Protein AF-A0A1X7MW57-F1 (afdb_monomer_lite)

pLDDT: mean 80.35, std 8.87, range [48.88, 90.81]

Sequence (114 aa):
MRNDIATIILSIIILGKSIGIINILLGKYTSNFVSYFTVAPIDSYQLKDLSKEEQKKFNYLASLSSVIDIIISFVIIIFLSKVTIEVILFLSFLLYANSLFFSKYMSKVFKLIY

Structure (mmCIF, N/CA/C/O backbone):
data_AF-A0A1X7MW57-F1
#
_entry.id   AF-A0A1X7MW57-F1
#
loop_
_atom_site.group_PDB
_atom_site.id
_atom_site.type_symbol
_atom_site.label_atom_id
_atom_site.label_alt_id
_atom_site.label_comp_id
_atom_site.label_asym_id
_atom_site.label_entity_id
_atom_site.label_seq_id
_atom_site.pdbx_PDB_ins_code
_atom_site.Cartn_x
_atom_site.Cartn_y
_atom_site.Cartn_z
_atom_site.occupancy
_atom_site.B_iso_or_equiv
_atom_site.auth_seq_id
_atom_site.auth_comp_id
_atom_site.auth_asym_id
_atom_site.auth_atom_id
_atom_site.pdbx_PDB_model_num
ATOM 1 N N . MET A 1 1 ? 15.389 1.054 -25.525 1.00 51.25 1 MET A N 1
ATOM 2 C CA . MET A 1 1 ? 14.053 1.690 -25.531 1.00 51.25 1 MET A CA 1
ATOM 3 C C . MET A 1 1 ? 13.583 1.799 -24.099 1.00 51.25 1 MET A C 1
ATOM 5 O O . MET A 1 1 ? 13.666 0.816 -23.375 1.00 51.25 1 MET A O 1
ATOM 9 N N . ARG A 1 2 ? 13.168 2.991 -23.672 1.00 57.78 2 ARG A N 1
ATOM 10 C CA . ARG A 1 2 ? 12.550 3.185 -22.360 1.00 57.78 2 ARG A CA 1
ATOM 11 C C . ARG A 1 2 ? 11.230 2.407 -22.380 1.00 57.78 2 ARG A C 1
ATOM 13 O O . ARG A 1 2 ? 10.471 2.537 -23.334 1.00 57.78 2 ARG A O 1
ATOM 20 N N . ASN A 1 3 ? 11.003 1.517 -21.417 1.00 71.88 3 ASN A N 1
ATOM 21 C CA . ASN A 1 3 ? 9.757 0.754 -21.371 1.00 71.88 3 ASN A CA 1
ATOM 22 C C . ASN A 1 3 ? 8.674 1.657 -20.755 1.00 71.88 3 ASN A C 1
ATOM 24 O O . ASN A 1 3 ? 8.377 1.596 -19.559 1.00 71.88 3 ASN A O 1
ATOM 28 N N . ASP A 1 4 ? 8.174 2.589 -21.570 1.00 77.38 4 ASP A N 1
ATOM 29 C CA . ASP A 1 4 ? 7.268 3.658 -21.141 1.00 77.38 4 ASP A CA 1
ATOM 30 C C . ASP A 1 4 ? 5.961 3.086 -20.581 1.00 77.38 4 ASP A C 1
ATOM 32 O O . ASP A 1 4 ? 5.445 3.585 -19.585 1.00 77.38 4 ASP A O 1
ATOM 36 N N . ILE A 1 5 ? 5.493 1.960 -21.129 1.00 79.00 5 ILE A N 1
ATOM 37 C CA . ILE A 1 5 ? 4.322 1.227 -20.630 1.00 79.00 5 ILE A CA 1
ATOM 38 C C . ILE A 1 5 ? 4.551 0.750 -19.190 1.00 79.00 5 ILE A C 1
ATOM 40 O O . ILE A 1 5 ? 3.724 1.008 -18.317 1.00 79.00 5 ILE A O 1
ATOM 44 N N . ALA A 1 6 ? 5.692 0.110 -18.911 1.00 77.06 6 ALA A N 1
ATOM 45 C CA . ALA A 1 6 ? 6.028 -0.338 -17.557 1.00 77.06 6 ALA A CA 1
ATOM 46 C C . ALA A 1 6 ? 6.148 0.844 -16.584 1.00 77.06 6 ALA A C 1
ATOM 48 O O . ALA A 1 6 ? 5.690 0.773 -15.445 1.00 77.06 6 ALA A O 1
ATOM 49 N N . THR A 1 7 ? 6.708 1.958 -17.056 1.00 81.44 7 THR A N 1
ATOM 50 C CA . THR A 1 7 ? 6.841 3.187 -16.264 1.00 81.44 7 THR A CA 1
ATOM 51 C C . THR A 1 7 ? 5.470 3.772 -15.912 1.00 81.44 7 THR A C 1
ATOM 53 O O . THR A 1 7 ? 5.236 4.131 -14.757 1.00 81.44 7 THR A O 1
ATOM 56 N N . ILE A 1 8 ? 4.538 3.820 -16.871 1.00 84.88 8 ILE A N 1
ATOM 57 C CA . ILE A 1 8 ? 3.158 4.284 -16.658 1.00 84.88 8 ILE A CA 1
ATOM 58 C C . ILE A 1 8 ? 2.438 3.380 -15.652 1.00 84.88 8 ILE A C 1
ATOM 60 O O . ILE A 1 8 ? 1.849 3.883 -14.697 1.00 84.88 8 ILE A O 1
ATOM 64 N N . ILE A 1 9 ? 2.532 2.057 -15.816 1.00 83.19 9 ILE A N 1
ATOM 65 C CA . ILE A 1 9 ? 1.906 1.087 -14.907 1.00 83.19 9 ILE A CA 1
ATOM 66 C C . ILE A 1 9 ? 2.423 1.274 -13.475 1.00 83.19 9 ILE A C 1
ATOM 68 O O . ILE A 1 9 ? 1.625 1.408 -12.548 1.00 83.19 9 ILE A O 1
ATOM 72 N N . LEU A 1 10 ? 3.742 1.349 -13.280 1.00 84.25 10 LEU A N 1
ATOM 73 C CA . LEU A 1 10 ? 4.332 1.554 -11.953 1.00 84.25 10 LEU A CA 1
ATOM 74 C C . LEU A 1 10 ? 3.935 2.905 -11.350 1.00 84.25 10 LEU A C 1
ATOM 76 O O . LEU A 1 10 ? 3.674 2.989 -10.153 1.00 84.25 10 LEU A O 1
ATOM 80 N N . SER A 1 11 ? 3.813 3.945 -12.175 1.00 86.94 11 SER A N 1
ATOM 81 C CA . SER A 1 11 ? 3.350 5.264 -11.730 1.00 86.94 11 SER A CA 1
ATOM 82 C C . SER A 1 11 ? 1.901 5.216 -11.233 1.00 86.94 11 SER A C 1
ATOM 84 O O . SER A 1 11 ? 1.592 5.780 -10.184 1.00 86.94 11 SER A O 1
ATOM 86 N N . ILE A 1 12 ? 1.020 4.486 -11.929 1.00 88.06 12 ILE A N 1
ATOM 87 C CA . ILE A 1 12 ? -0.365 4.250 -11.492 1.00 88.06 12 ILE A CA 1
ATOM 88 C C . ILE A 1 12 ? -0.391 3.467 -10.174 1.00 88.06 12 ILE A C 1
ATOM 90 O O . ILE A 1 12 ? -1.152 3.824 -9.277 1.00 88.06 12 ILE A O 1
ATOM 94 N N . ILE A 1 13 ? 0.456 2.443 -10.021 1.00 84.75 13 ILE A N 1
ATOM 95 C CA . ILE A 1 13 ? 0.555 1.666 -8.775 1.00 84.75 13 ILE A CA 1
ATOM 96 C C . ILE A 1 13 ? 0.993 2.562 -7.610 1.00 84.75 13 ILE A C 1
ATOM 98 O O . ILE A 1 13 ? 0.367 2.525 -6.550 1.00 84.75 13 ILE A O 1
ATOM 102 N N . ILE A 1 14 ? 2.022 3.395 -7.802 1.00 88.31 14 ILE A N 1
ATOM 103 C CA . ILE A 1 14 ? 2.506 4.341 -6.784 1.00 88.31 14 ILE A CA 1
ATOM 104 C C . ILE A 1 14 ? 1.392 5.310 -6.378 1.00 88.31 14 ILE A C 1
ATOM 106 O O . ILE A 1 14 ? 1.153 5.504 -5.183 1.00 88.31 14 ILE A O 1
ATOM 110 N N . LEU A 1 15 ? 0.685 5.895 -7.350 1.00 90.81 15 LEU A N 1
ATOM 111 C CA . LEU A 1 15 ? -0.424 6.813 -7.087 1.00 90.81 15 LEU A CA 1
ATOM 112 C C . LEU A 1 15 ? -1.565 6.116 -6.342 1.00 90.81 15 LEU A C 1
ATOM 114 O O . LEU A 1 15 ? -2.021 6.615 -5.313 1.00 90.81 15 LEU A O 1
ATOM 118 N N . GLY A 1 16 ? -1.991 4.946 -6.817 1.00 88.62 16 GLY A N 1
ATOM 119 C CA . GLY A 1 16 ? -3.066 4.172 -6.204 1.00 88.62 16 GLY A CA 1
ATOM 120 C C . GLY A 1 16 ? -2.744 3.782 -4.762 1.00 88.62 16 GLY A C 1
ATOM 121 O O . GLY A 1 16 ? -3.567 4.001 -3.872 1.00 88.62 16 GLY A O 1
ATOM 122 N N . LYS A 1 17 ? -1.518 3.304 -4.503 1.00 87.94 17 LYS A N 1
ATOM 123 C CA . LYS A 1 17 ? -1.027 3.007 -3.147 1.00 87.94 17 LYS A CA 1
ATOM 124 C C . LYS A 1 17 ? -0.983 4.249 -2.271 1.00 87.94 17 LYS A C 1
ATOM 126 O O . LYS A 1 17 ? -1.462 4.201 -1.144 1.00 87.94 17 LYS A O 1
ATOM 131 N N . SER A 1 18 ? -0.486 5.370 -2.789 1.00 89.19 18 SER A N 1
ATOM 132 C CA . SER A 1 18 ? -0.425 6.631 -2.040 1.00 89.19 18 SER A CA 1
ATOM 133 C C . SER A 1 18 ? -1.819 7.105 -1.613 1.00 89.19 18 SER A C 1
ATOM 135 O O . SER A 1 18 ? -2.037 7.415 -0.443 1.00 89.19 18 SER A O 1
ATOM 137 N N . ILE A 1 19 ? -2.794 7.084 -2.530 1.00 90.31 19 ILE A N 1
ATOM 138 C CA . ILE A 1 19 ? -4.193 7.429 -2.229 1.00 90.31 19 ILE A CA 1
ATOM 139 C C . ILE A 1 19 ? -4.805 6.419 -1.245 1.00 90.31 19 ILE A C 1
ATOM 141 O O . ILE A 1 19 ? -5.548 6.805 -0.341 1.00 90.31 19 ILE A O 1
ATOM 145 N N . GLY A 1 20 ? -4.484 5.131 -1.392 1.00 87.50 20 GLY A N 1
ATOM 146 C CA . GLY A 1 20 ? -4.887 4.071 -0.468 1.00 87.50 20 GLY A CA 1
ATOM 147 C C . GLY A 1 20 ? -4.409 4.334 0.962 1.00 87.50 20 GLY A C 1
ATOM 148 O O . GLY A 1 20 ? -5.229 4.352 1.878 1.00 87.50 20 GLY A O 1
ATOM 149 N N . ILE A 1 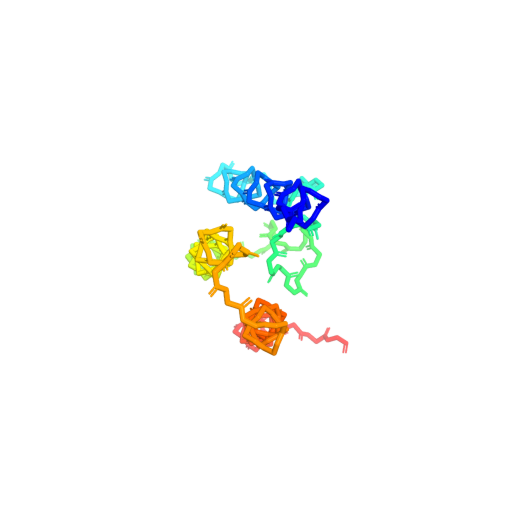21 ? -3.118 4.629 1.150 1.00 88.88 21 ILE A N 1
ATOM 150 C CA . ILE A 1 21 ? -2.537 4.980 2.458 1.00 88.88 21 ILE A CA 1
ATOM 151 C C . ILE A 1 21 ? -3.238 6.205 3.046 1.00 88.88 21 ILE A C 1
ATOM 153 O O . ILE A 1 21 ? -3.656 6.170 4.199 1.00 88.88 21 ILE A O 1
ATOM 157 N N . ILE A 1 22 ? -3.406 7.278 2.264 1.00 89.88 22 ILE A N 1
ATOM 158 C CA . ILE A 1 22 ? -4.083 8.494 2.737 1.00 89.88 22 ILE A CA 1
ATOM 159 C C . ILE A 1 22 ? -5.500 8.160 3.216 1.00 89.88 22 ILE A C 1
ATOM 161 O O . ILE A 1 22 ? -5.906 8.595 4.290 1.00 89.88 22 ILE A O 1
ATOM 165 N N . ASN A 1 23 ? -6.244 7.340 2.470 1.00 89.31 23 ASN A N 1
ATOM 166 C CA . ASN A 1 23 ? -7.582 6.919 2.878 1.00 89.31 23 ASN A CA 1
ATOM 167 C C . ASN A 1 23 ? -7.572 6.086 4.169 1.00 89.31 23 ASN A C 1
ATOM 169 O O . ASN A 1 23 ? -8.425 6.317 5.021 1.00 89.31 23 ASN A O 1
ATOM 173 N N . ILE A 1 24 ? -6.604 5.184 4.354 1.00 87.06 24 ILE A N 1
ATOM 174 C CA . ILE A 1 24 ? -6.419 4.435 5.609 1.00 87.06 24 ILE A CA 1
ATOM 175 C C . ILE A 1 24 ? -6.145 5.390 6.779 1.00 87.06 24 ILE A C 1
ATOM 177 O O . ILE A 1 24 ? -6.795 5.292 7.818 1.00 87.06 24 ILE A O 1
ATOM 181 N N . LEU A 1 25 ? -5.234 6.352 6.604 1.00 86.12 25 LEU A N 1
ATOM 182 C CA . LEU A 1 25 ? -4.894 7.340 7.635 1.00 86.12 25 LEU A CA 1
ATOM 183 C C . LEU A 1 25 ? -6.085 8.239 8.000 1.00 86.12 25 LEU A C 1
ATOM 185 O O . LEU A 1 25 ? -6.218 8.647 9.151 1.00 86.12 25 LEU A O 1
ATOM 189 N N . LEU A 1 26 ? -6.973 8.508 7.040 1.00 88.25 26 LEU A N 1
ATOM 190 C CA . LEU A 1 26 ? -8.222 9.245 7.244 1.00 88.25 26 LEU A CA 1
ATOM 191 C C . LEU A 1 26 ? -9.375 8.372 7.780 1.00 88.25 26 LEU A C 1
ATOM 193 O O . LEU A 1 26 ? -10.498 8.863 7.895 1.00 88.25 26 LEU A O 1
ATOM 197 N N . GLY A 1 27 ? -9.147 7.084 8.060 1.00 84.25 27 GLY A N 1
ATOM 198 C CA . GLY A 1 27 ? -10.184 6.147 8.513 1.00 84.25 27 GLY A CA 1
ATOM 199 C C . GLY A 1 27 ? -11.218 5.774 7.440 1.00 84.25 27 GLY A C 1
ATOM 200 O O . GLY A 1 27 ? -12.259 5.187 7.739 1.00 84.25 27 GLY A O 1
ATOM 201 N N . LYS A 1 28 ? -10.958 6.102 6.169 1.00 85.88 28 LYS A N 1
ATOM 202 C CA . LYS A 1 28 ? -11.812 5.796 5.011 1.00 85.88 28 LYS A CA 1
ATOM 203 C C . LYS A 1 28 ? -11.506 4.404 4.460 1.00 85.88 28 LYS A C 1
ATOM 205 O O . LYS A 1 28 ? -11.167 4.251 3.286 1.00 85.88 28 LYS A O 1
ATOM 210 N N . TYR A 1 29 ? -11.643 3.390 5.311 1.00 83.12 29 TYR A N 1
ATOM 211 C CA . TYR A 1 29 ? -11.276 2.017 4.970 1.00 83.12 29 TYR A CA 1
ATOM 212 C C . TYR A 1 29 ? -12.047 1.492 3.755 1.00 83.12 29 TYR A C 1
ATOM 214 O O . TYR A 1 29 ? -11.429 0.932 2.865 1.00 83.12 29 TYR A O 1
ATOM 222 N N . THR A 1 30 ? -13.347 1.782 3.6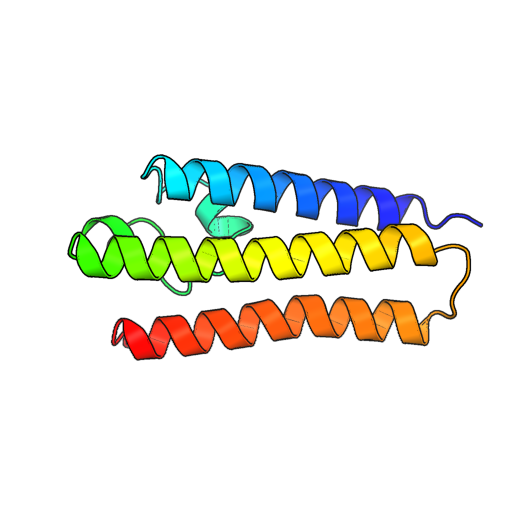29 1.00 83.00 30 THR A N 1
ATOM 223 C CA . THR A 1 30 ? -14.241 1.312 2.542 1.00 83.00 30 THR A CA 1
ATOM 224 C C . THR A 1 30 ? -13.988 1.933 1.162 1.00 83.00 30 THR A C 1
ATOM 226 O O . THR A 1 30 ? -14.780 1.746 0.245 1.00 83.00 30 THR A O 1
ATOM 229 N N . SER A 1 31 ? -12.934 2.731 0.996 1.00 83.31 31 SER A N 1
ATOM 230 C CA . SER A 1 31 ? -12.599 3.336 -0.294 1.00 83.31 31 SER A CA 1
ATOM 231 C C . SER A 1 31 ? -12.142 2.273 -1.301 1.00 83.31 31 SER A C 1
ATOM 233 O O . SER A 1 31 ? -11.398 1.350 -0.956 1.00 83.31 31 SER A O 1
ATOM 235 N N . ASN A 1 32 ? -12.505 2.446 -2.576 1.00 82.31 32 ASN A N 1
ATOM 236 C CA . ASN A 1 32 ? -12.022 1.587 -3.665 1.00 82.31 32 ASN A CA 1
ATOM 237 C C . ASN A 1 32 ? -10.487 1.537 -3.699 1.00 82.31 32 ASN A C 1
ATOM 239 O O . ASN A 1 32 ? -9.907 0.479 -3.913 1.00 82.31 32 ASN A O 1
ATOM 243 N N . PHE A 1 33 ? -9.812 2.653 -3.413 1.00 82.44 33 PHE A N 1
ATOM 244 C CA . PHE A 1 33 ? -8.348 2.689 -3.388 1.00 82.44 33 PHE A CA 1
ATOM 245 C C . PHE A 1 33 ? -7.745 1.810 -2.293 1.00 82.44 33 PHE A C 1
ATOM 247 O O . PHE A 1 33 ? -6.704 1.200 -2.505 1.00 82.44 33 PHE A O 1
ATOM 254 N N . VAL A 1 34 ? -8.401 1.718 -1.136 1.00 81.06 34 VAL A N 1
ATOM 255 C CA . VAL A 1 34 ? -7.960 0.819 -0.065 1.00 81.06 34 VAL A CA 1
ATOM 256 C C . VAL A 1 34 ? -8.137 -0.624 -0.521 1.00 81.06 34 VAL A C 1
ATOM 258 O O . VAL A 1 34 ? -7.183 -1.394 -0.485 1.00 81.06 34 VAL A O 1
ATOM 261 N N . SER A 1 35 ? -9.311 -0.954 -1.056 1.00 78.94 35 SER A N 1
ATOM 262 C CA . SER A 1 35 ? -9.640 -2.320 -1.477 1.00 78.94 35 SER A CA 1
ATOM 263 C C . SER A 1 35 ? -8.746 -2.837 -2.615 1.00 78.94 35 SER A C 1
ATOM 265 O O . SER A 1 35 ? -8.375 -4.002 -2.611 1.00 78.94 35 SER A O 1
ATOM 267 N N . TYR A 1 36 ? -8.362 -1.980 -3.571 1.00 77.62 36 TYR A N 1
ATOM 268 C CA . TYR A 1 36 ? -7.581 -2.402 -4.743 1.00 77.62 36 TYR A CA 1
ATOM 269 C C . TYR A 1 36 ? -6.066 -2.216 -4.619 1.00 77.62 36 TYR A C 1
ATOM 271 O O . TYR A 1 36 ? -5.318 -2.943 -5.268 1.00 77.62 36 TYR A O 1
ATOM 279 N N . PHE A 1 37 ? -5.591 -1.234 -3.846 1.00 77.81 37 PHE A N 1
ATOM 280 C CA . PHE A 1 37 ? -4.165 -0.881 -3.839 1.00 77.81 37 PHE A CA 1
ATOM 281 C C . PHE A 1 37 ? -3.458 -1.161 -2.515 1.00 77.81 37 PHE A C 1
ATOM 283 O O . PHE A 1 37 ? -2.224 -1.118 -2.466 1.00 77.81 37 PHE A O 1
ATOM 290 N N . THR A 1 38 ? -4.192 -1.472 -1.447 1.00 77.31 38 THR A N 1
ATOM 291 C CA . THR A 1 38 ? -3.587 -1.777 -0.147 1.00 77.31 38 THR A CA 1
ATOM 292 C C . THR A 1 38 ? -3.647 -3.265 0.147 1.00 77.31 38 THR A C 1
ATOM 294 O O . THR A 1 38 ? -4.492 -3.991 -0.364 1.00 77.31 38 THR A O 1
ATOM 297 N N .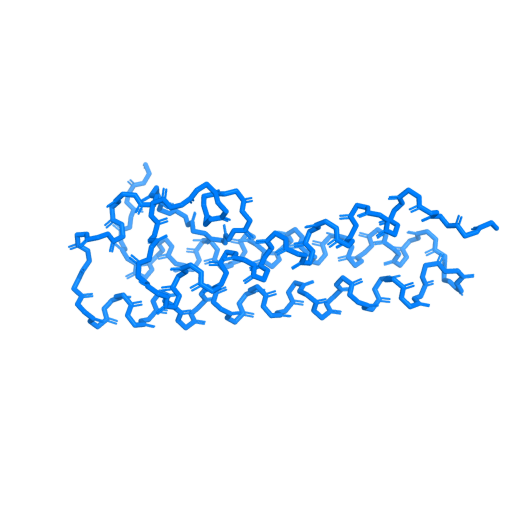 VAL A 1 39 ? -2.726 -3.721 0.988 1.00 70.94 39 VAL A N 1
ATOM 298 C CA . VAL A 1 39 ? -2.566 -5.133 1.352 1.00 70.94 39 VAL A CA 1
ATOM 299 C C . VAL A 1 39 ? -3.579 -5.535 2.428 1.00 70.94 39 VAL A C 1
ATOM 301 O O . VAL A 1 39 ? -3.248 -6.233 3.376 1.00 70.94 39 VAL A O 1
ATOM 304 N N . ALA A 1 40 ? -4.813 -5.043 2.346 1.00 64.00 40 ALA A N 1
ATOM 305 C CA . ALA A 1 40 ? -5.850 -5.399 3.299 1.00 64.00 40 ALA A CA 1
ATOM 306 C C . ALA A 1 40 ? -6.282 -6.853 3.026 1.00 64.00 40 ALA A C 1
ATOM 308 O O . ALA A 1 40 ? -6.908 -7.101 2.000 1.00 64.00 40 ALA A O 1
ATOM 309 N N . PRO A 1 41 ? -5.980 -7.832 3.907 1.00 54.66 41 PRO A N 1
ATOM 310 C CA . PRO A 1 41 ? -6.528 -9.186 3.766 1.00 54.66 41 PRO A CA 1
ATOM 311 C C . PRO A 1 41 ? -8.002 -9.249 4.186 1.00 54.66 41 PRO A C 1
ATOM 313 O O . PRO A 1 41 ? -8.595 -10.322 4.180 1.00 54.66 41 PRO A O 1
ATOM 316 N N . ILE A 1 42 ? -8.533 -8.117 4.640 1.00 61.47 42 ILE A N 1
ATOM 317 C CA . ILE A 1 42 ? -9.861 -7.915 5.182 1.00 61.47 42 ILE A CA 1
ATOM 318 C C . ILE A 1 42 ? -10.610 -7.111 4.146 1.00 61.47 42 ILE A C 1
ATOM 320 O O . ILE A 1 42 ? -10.092 -6.089 3.680 1.00 61.47 42 ILE A O 1
ATOM 324 N N . ASP A 1 43 ? -11.838 -7.511 3.849 1.00 66.56 43 ASP A N 1
ATOM 325 C CA . ASP A 1 43 ? -12.707 -6.595 3.151 1.00 66.56 43 ASP A CA 1
ATOM 326 C C . ASP A 1 43 ? -12.816 -5.297 3.946 1.00 66.56 43 ASP A C 1
ATOM 328 O O . ASP A 1 43 ? -13.029 -5.267 5.161 1.00 66.56 43 ASP A O 1
ATOM 332 N N . SER A 1 44 ? -12.677 -4.193 3.233 1.00 67.50 44 SER A N 1
ATOM 333 C CA . SER A 1 44 ? -12.551 -2.873 3.824 1.00 67.50 44 SER A CA 1
ATOM 334 C C . SER A 1 44 ? -13.692 -2.462 4.770 1.00 67.50 44 SER A C 1
ATOM 336 O O . SER A 1 44 ? -13.521 -1.542 5.575 1.00 67.50 44 SER A O 1
ATOM 338 N N . TYR A 1 45 ? -14.845 -3.134 4.697 1.00 66.44 45 TYR A N 1
ATOM 339 C CA . TYR A 1 45 ? -15.962 -2.952 5.618 1.00 66.44 45 TYR A CA 1
ATOM 340 C C . TYR A 1 45 ? -15.694 -3.526 7.019 1.00 66.44 45 TYR A C 1
ATOM 342 O O . TYR A 1 45 ? -16.027 -2.852 7.989 1.00 66.44 45 TYR A O 1
ATOM 350 N N . GLN A 1 46 ? -15.022 -4.676 7.153 1.00 71.88 46 GLN A N 1
ATOM 351 C CA . GLN A 1 46 ? -14.787 -5.312 8.464 1.00 71.88 46 GLN A CA 1
ATOM 352 C C . GLN A 1 46 ? -13.692 -4.586 9.268 1.00 71.88 46 GLN A C 1
ATOM 354 O O . GLN A 1 46 ? -13.612 -4.709 10.487 1.00 71.88 46 GLN A O 1
ATOM 359 N N . LEU A 1 47 ? -12.866 -3.758 8.612 1.00 76.81 47 LEU A N 1
ATOM 360 C CA . LEU A 1 47 ? -11.891 -2.885 9.284 1.00 76.81 47 LEU A CA 1
ATOM 361 C C . LEU A 1 47 ? -12.548 -1.858 10.216 1.00 76.81 47 LEU A C 1
ATOM 363 O O . LEU A 1 47 ? -11.909 -1.399 11.164 1.00 76.81 47 LEU A O 1
ATOM 367 N N . LYS A 1 48 ? -13.810 -1.486 9.958 1.00 74.88 48 LYS A N 1
ATOM 368 C CA . LYS A 1 48 ? -14.568 -0.580 10.834 1.00 74.88 48 LYS A CA 1
ATOM 369 C C . LYS A 1 48 ? -14.964 -1.236 12.155 1.00 74.88 48 LYS A C 1
ATOM 371 O O . LYS A 1 48 ? -15.121 -0.516 13.138 1.00 74.88 48 LYS A O 1
ATOM 376 N N . ASP A 1 49 ? -15.075 -2.561 12.171 1.00 82.00 49 ASP A N 1
ATOM 377 C CA . ASP A 1 49 ? -15.516 -3.334 13.334 1.00 82.00 49 ASP A CA 1
ATOM 378 C C . ASP A 1 49 ? -14.357 -3.660 14.294 1.00 82.00 49 ASP A C 1
ATOM 380 O O . ASP A 1 49 ? -14.580 -4.073 15.431 1.00 82.00 49 ASP A O 1
ATOM 384 N N . LEU A 1 50 ? -13.109 -3.428 13.866 1.00 81.81 50 LEU A N 1
ATOM 385 C CA . LEU A 1 50 ? -11.917 -3.576 14.701 1.00 81.81 50 LEU A CA 1
ATOM 386 C C . LEU A 1 50 ? -11.862 -2.521 15.813 1.00 81.81 50 LEU A C 1
ATOM 388 O O . LEU A 1 50 ? -12.240 -1.360 15.623 1.00 81.81 50 LEU A O 1
ATOM 392 N N . SER A 1 51 ? -11.277 -2.888 16.955 1.00 87.62 51 SER A N 1
ATOM 393 C CA . SER A 1 51 ? -10.989 -1.937 18.033 1.00 87.62 51 SER A CA 1
ATOM 394 C C . SER A 1 51 ? -10.004 -0.845 17.585 1.00 87.62 51 SER A C 1
ATOM 396 O O . SER A 1 51 ? -9.230 -1.007 16.640 1.00 87.62 51 SER A O 1
ATOM 398 N N . LYS A 1 52 ? -9.968 0.294 18.293 1.00 86.25 52 LYS A N 1
ATOM 399 C CA . LYS A 1 52 ? -9.049 1.402 17.954 1.00 86.25 52 LYS A CA 1
ATOM 400 C C . LYS A 1 52 ? -7.571 0.991 17.970 1.00 86.25 52 LYS A C 1
ATOM 402 O O . LYS A 1 52 ? -6.782 1.542 17.205 1.00 86.25 52 LYS A O 1
ATOM 407 N N . GLU A 1 53 ? -7.181 0.062 18.840 1.00 87.12 53 GLU A N 1
ATOM 408 C CA . GLU A 1 53 ? -5.804 -0.448 18.888 1.00 87.12 53 GLU A CA 1
ATOM 409 C C . GLU A 1 53 ? -5.486 -1.338 17.685 1.00 87.12 53 GLU A C 1
ATOM 411 O O . GLU A 1 53 ? -4.433 -1.193 17.061 1.00 87.12 53 GLU A O 1
ATOM 416 N N . GLU A 1 54 ? -6.424 -2.202 17.304 1.00 85.06 54 GLU A N 1
ATOM 417 C CA . GLU A 1 54 ? -6.313 -3.049 16.118 1.00 85.06 54 GLU A CA 1
ATOM 418 C C . GLU A 1 54 ? -6.264 -2.221 14.833 1.00 85.06 54 GLU A C 1
ATOM 420 O O . GLU A 1 54 ? -5.403 -2.465 13.988 1.00 85.06 54 GLU A O 1
ATOM 425 N N . GLN A 1 55 ? -7.090 -1.177 14.725 1.00 86.38 55 GLN A N 1
ATOM 426 C CA . GLN A 1 55 ? -7.040 -0.225 13.613 1.00 86.38 55 GLN A CA 1
ATOM 427 C C . GLN A 1 55 ? -5.689 0.495 13.538 1.00 86.38 55 GLN A C 1
ATOM 429 O O . GLN A 1 55 ? -5.111 0.604 12.461 1.00 86.38 55 GLN A O 1
ATOM 434 N N . LYS A 1 56 ? -5.120 0.940 14.669 1.00 88.00 56 LYS A N 1
ATOM 435 C CA . LYS A 1 56 ? -3.769 1.536 14.684 1.00 88.00 56 LYS A CA 1
ATOM 436 C C . LYS A 1 56 ? -2.715 0.558 14.164 1.00 88.00 56 LYS A C 1
ATOM 438 O O . LYS A 1 56 ? -1.858 0.945 13.368 1.00 88.00 56 LYS A O 1
ATOM 443 N N . LYS A 1 57 ? -2.786 -0.705 14.590 1.00 87.81 57 LYS A N 1
ATOM 444 C CA . LYS A 1 57 ? -1.868 -1.759 14.143 1.00 87.81 57 LYS A CA 1
ATOM 445 C C . LYS A 1 57 ? -2.037 -2.057 12.652 1.00 87.81 57 LYS A C 1
ATOM 447 O O . LYS A 1 57 ? -1.037 -2.190 11.949 1.00 87.81 57 LYS A O 1
ATOM 452 N N . PHE A 1 58 ? -3.276 -2.105 12.164 1.00 86.81 58 PHE A N 1
ATOM 453 C CA . PHE A 1 58 ? -3.582 -2.245 10.742 1.00 86.81 58 PHE A CA 1
ATOM 454 C C . PHE A 1 58 ? -2.998 -1.078 9.943 1.00 86.81 58 PHE A C 1
ATOM 456 O O . PHE A 1 58 ? -2.233 -1.309 9.011 1.00 86.81 58 PHE A O 1
ATOM 463 N N . ASN A 1 59 ? -3.275 0.163 10.353 1.00 88.00 59 ASN A N 1
ATOM 464 C CA . ASN A 1 59 ? -2.804 1.370 9.676 1.00 88.00 59 ASN A CA 1
ATOM 465 C C . ASN A 1 59 ? -1.282 1.388 9.562 1.00 88.00 59 ASN A C 1
ATOM 467 O O . ASN A 1 59 ? -0.749 1.693 8.495 1.00 88.00 59 ASN A O 1
ATOM 471 N N . TYR A 1 60 ? -0.584 1.017 10.637 1.00 88.38 60 TYR A N 1
ATOM 472 C CA . TYR A 1 60 ? 0.869 0.905 10.636 1.00 88.38 60 TYR A CA 1
ATOM 473 C C . TYR A 1 60 ? 1.364 -0.132 9.620 1.00 88.38 60 TYR A C 1
ATOM 475 O O . TYR A 1 60 ? 2.184 0.191 8.763 1.00 88.38 60 TYR A O 1
ATOM 483 N N . LEU A 1 61 ? 0.838 -1.359 9.670 1.00 87.50 61 LEU A N 1
ATOM 484 C CA . LEU A 1 61 ? 1.261 -2.443 8.780 1.00 87.50 61 LEU A CA 1
ATOM 485 C C . LEU A 1 61 ? 0.920 -2.155 7.309 1.00 87.50 61 LEU A C 1
ATOM 487 O O . LEU A 1 61 ? 1.743 -2.402 6.430 1.00 87.50 61 LEU A O 1
ATOM 491 N N . ALA A 1 62 ? -0.263 -1.599 7.040 1.00 85.94 62 ALA A N 1
ATOM 492 C CA . ALA A 1 62 ? -0.716 -1.263 5.694 1.00 85.94 62 ALA A CA 1
ATOM 493 C C . ALA A 1 62 ? 0.120 -0.130 5.091 1.00 85.94 62 ALA A C 1
ATOM 495 O O . ALA A 1 62 ? 0.509 -0.195 3.921 1.00 85.94 62 ALA A O 1
ATOM 496 N N . SER A 1 63 ? 0.442 0.881 5.904 1.00 87.12 63 SER A N 1
ATOM 497 C CA . SER A 1 63 ? 1.314 1.983 5.495 1.00 87.12 63 SER A CA 1
ATOM 498 C C . SER A 1 63 ? 2.732 1.486 5.237 1.00 87.12 63 SER A C 1
ATOM 500 O O . SER A 1 63 ? 3.296 1.796 4.193 1.00 87.12 63 SER A O 1
ATOM 502 N N . LEU A 1 64 ? 3.289 0.664 6.132 1.00 89.00 64 LEU A N 1
ATOM 503 C CA . LEU A 1 64 ? 4.636 0.110 5.984 1.00 89.00 64 LEU A CA 1
ATOM 504 C C . LEU A 1 64 ? 4.769 -0.727 4.708 1.00 89.00 64 LEU A C 1
ATOM 506 O O . LEU A 1 64 ? 5.687 -0.506 3.922 1.00 89.00 64 LEU A O 1
ATOM 510 N N . SER A 1 65 ? 3.827 -1.643 4.474 1.00 88.69 65 SER A N 1
ATOM 511 C CA . SER A 1 65 ? 3.803 -2.466 3.264 1.00 88.69 65 SER A CA 1
ATOM 512 C C . SER A 1 65 ? 3.735 -1.610 1.999 1.00 88.69 65 SER A C 1
ATOM 514 O O . SER A 1 65 ? 4.528 -1.798 1.077 1.00 88.69 65 SER A O 1
ATOM 516 N N . SER A 1 66 ? 2.848 -0.613 1.987 1.00 87.19 66 SER A N 1
ATOM 517 C CA . SER A 1 66 ? 2.665 0.257 0.826 1.00 87.19 66 SER A CA 1
ATOM 518 C C . SER A 1 66 ? 3.880 1.156 0.572 1.00 87.19 66 SER A C 1
ATOM 520 O O . SER A 1 66 ? 4.220 1.400 -0.582 1.00 87.19 66 SER A O 1
ATOM 522 N N . VAL A 1 67 ? 4.571 1.615 1.621 1.00 89.12 67 VAL A N 1
ATOM 523 C CA . VAL A 1 67 ? 5.836 2.360 1.498 1.00 89.12 67 VAL A CA 1
ATOM 524 C C . VAL A 1 67 ? 6.932 1.480 0.897 1.00 89.12 67 VAL A C 1
ATOM 526 O O . VAL A 1 67 ? 7.629 1.934 -0.008 1.00 89.12 67 VAL A O 1
ATOM 529 N N . ILE A 1 68 ? 7.059 0.224 1.338 1.00 89.56 68 ILE A N 1
ATOM 530 C CA . ILE A 1 68 ? 8.004 -0.739 0.748 1.00 89.56 68 ILE A CA 1
ATOM 531 C C . ILE A 1 68 ? 7.712 -0.914 -0.747 1.00 89.56 68 ILE A C 1
ATOM 533 O O . ILE A 1 68 ? 8.624 -0.797 -1.564 1.00 89.56 68 ILE A O 1
ATOM 537 N N . ASP A 1 69 ? 6.445 -1.108 -1.122 1.00 87.31 69 ASP A N 1
ATOM 538 C CA . ASP A 1 69 ? 6.058 -1.257 -2.528 1.00 87.31 69 ASP A CA 1
ATOM 539 C C . ASP A 1 69 ? 6.363 -0.006 -3.360 1.00 87.31 69 ASP A C 1
ATOM 541 O O . ASP A 1 69 ? 6.823 -0.106 -4.499 1.00 87.31 69 ASP A O 1
ATOM 545 N N . ILE A 1 70 ? 6.130 1.186 -2.806 1.00 88.12 70 ILE A N 1
ATOM 546 C CA . ILE A 1 70 ? 6.459 2.451 -3.471 1.00 88.12 70 ILE A CA 1
ATOM 547 C C . ILE A 1 70 ? 7.973 2.553 -3.694 1.00 88.12 70 ILE A C 1
ATOM 549 O O . ILE A 1 70 ? 8.398 2.878 -4.802 1.00 88.12 70 ILE A O 1
ATOM 553 N N . ILE A 1 71 ? 8.789 2.227 -2.687 1.00 88.94 71 ILE A N 1
ATOM 554 C CA . ILE A 1 71 ? 10.255 2.239 -2.801 1.00 88.94 71 ILE A CA 1
ATOM 555 C C . ILE A 1 71 ? 10.717 1.256 -3.879 1.00 88.94 71 ILE A C 1
ATOM 557 O O . ILE A 1 71 ? 11.484 1.644 -4.759 1.00 88.94 71 ILE A O 1
ATOM 561 N N . ILE A 1 72 ? 10.224 0.013 -3.863 1.00 87.00 72 ILE A N 1
ATOM 562 C CA . ILE A 1 72 ? 10.577 -0.984 -4.883 1.00 87.00 72 ILE A CA 1
ATOM 563 C C . ILE A 1 72 ? 10.155 -0.491 -6.272 1.00 87.00 72 ILE A C 1
ATOM 565 O O . ILE A 1 72 ? 10.940 -0.570 -7.213 1.00 87.00 72 ILE A O 1
ATOM 569 N N . SER A 1 73 ? 8.960 0.088 -6.406 1.00 85.69 73 SER A N 1
ATOM 570 C CA . SER A 1 73 ? 8.470 0.632 -7.680 1.00 85.69 73 SER A CA 1
ATOM 571 C C . SER A 1 73 ? 9.353 1.771 -8.201 1.00 85.69 73 SER A C 1
ATOM 573 O O . SER A 1 73 ? 9.679 1.793 -9.387 1.00 85.69 73 SER A O 1
ATOM 575 N N . PHE A 1 74 ? 9.806 2.681 -7.332 1.00 85.81 74 PHE A N 1
ATOM 576 C CA . PHE A 1 74 ? 10.761 3.731 -7.703 1.00 85.81 74 PHE A CA 1
ATOM 577 C C . PHE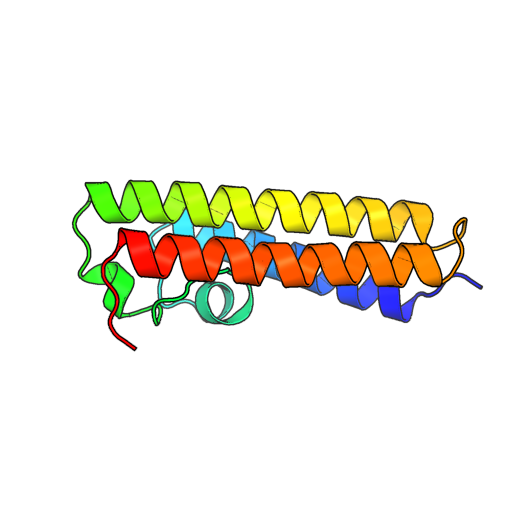 A 1 74 ? 12.112 3.163 -8.134 1.00 85.81 74 PHE A C 1
ATOM 579 O O . PHE A 1 74 ? 12.663 3.612 -9.139 1.00 85.81 74 PHE A O 1
ATOM 586 N N . VAL A 1 75 ? 12.626 2.158 -7.419 1.00 84.38 75 VAL A N 1
ATOM 587 C CA . VAL A 1 75 ? 13.845 1.441 -7.813 1.00 84.38 75 VAL A CA 1
ATOM 588 C C . VAL A 1 75 ? 13.655 0.861 -9.218 1.00 84.38 75 VAL A C 1
ATOM 590 O O . VAL A 1 75 ? 14.451 1.158 -10.105 1.00 84.38 75 VAL A O 1
ATOM 593 N N . ILE A 1 76 ? 12.558 0.146 -9.485 1.00 82.62 76 ILE A N 1
ATOM 594 C CA . ILE A 1 76 ? 12.280 -0.401 -10.822 1.00 82.62 76 ILE A CA 1
ATOM 595 C C . ILE A 1 76 ? 12.258 0.710 -11.882 1.00 82.62 76 ILE A C 1
ATOM 597 O O . ILE A 1 76 ? 12.902 0.559 -12.915 1.00 82.62 76 ILE A O 1
ATOM 601 N N . ILE A 1 77 ? 11.587 1.842 -11.632 1.00 83.38 77 ILE A N 1
ATOM 602 C CA . ILE A 1 77 ? 11.527 2.983 -12.568 1.00 83.38 77 ILE A CA 1
ATOM 603 C C . ILE A 1 77 ? 12.920 3.543 -12.888 1.00 83.38 77 ILE A C 1
ATOM 605 O O . ILE A 1 77 ? 13.219 3.815 -14.052 1.00 83.38 77 ILE A O 1
ATOM 609 N N . ILE A 1 78 ? 13.784 3.708 -11.884 1.00 81.62 78 ILE A N 1
ATOM 610 C CA . ILE A 1 78 ? 15.142 4.247 -12.067 1.00 81.62 78 ILE A CA 1
ATOM 611 C C . ILE A 1 78 ? 16.007 3.288 -12.896 1.00 81.62 78 ILE A C 1
ATOM 613 O O . ILE A 1 78 ? 16.809 3.720 -13.729 1.00 81.62 78 ILE A O 1
ATOM 617 N N . PHE A 1 79 ? 15.840 1.987 -12.672 1.00 75.94 79 PHE A N 1
ATOM 618 C CA . PHE A 1 79 ? 16.677 0.940 -13.250 1.00 75.94 79 PHE A CA 1
ATOM 619 C C . PHE A 1 79 ? 16.120 0.339 -14.551 1.00 75.94 79 PHE A C 1
ATOM 621 O O . PHE A 1 79 ? 16.851 -0.333 -15.275 1.00 75.94 79 PHE A O 1
ATOM 628 N N . LEU A 1 80 ? 14.875 0.656 -14.913 1.00 72.88 80 LEU A N 1
ATOM 629 C CA . LEU A 1 80 ? 14.145 0.135 -16.076 1.00 72.88 80 LEU A CA 1
ATOM 630 C C . LEU A 1 80 ? 14.862 0.331 -17.424 1.00 72.88 80 LEU A C 1
ATOM 632 O O . LEU A 1 80 ? 14.607 -0.409 -18.370 1.00 72.88 80 LEU A O 1
ATOM 636 N N . SER A 1 81 ? 15.752 1.321 -17.533 1.00 65.12 81 SER A N 1
ATOM 637 C CA . SER A 1 81 ? 16.552 1.583 -18.739 1.00 65.12 81 SER A CA 1
ATOM 638 C C . SER A 1 81 ? 17.978 1.026 -18.691 1.00 65.12 81 SER A C 1
ATOM 640 O O . SER A 1 81 ? 18.669 1.071 -19.707 1.00 65.12 81 SER A O 1
ATOM 642 N N . LYS A 1 82 ? 18.435 0.545 -17.528 1.00 69.38 82 LYS A N 1
ATOM 643 C CA . LYS A 1 82 ? 19.847 0.222 -17.258 1.00 69.38 82 LYS A CA 1
ATOM 644 C C . LYS A 1 82 ? 20.091 -1.228 -16.855 1.00 69.38 82 LYS A C 1
ATOM 646 O O . LYS A 1 82 ? 21.249 -1.614 -16.731 1.00 69.38 82 LYS A O 1
ATOM 651 N N . VAL A 1 83 ? 19.041 -2.007 -16.611 1.00 68.50 83 VAL A N 1
ATOM 652 C CA . VAL A 1 83 ? 19.167 -3.340 -16.016 1.00 68.50 83 VAL A CA 1
ATOM 653 C C . VAL A 1 83 ? 18.433 -4.382 -16.848 1.00 68.50 83 VAL A C 1
ATOM 655 O O . VAL A 1 83 ? 17.475 -4.074 -17.556 1.00 68.50 83 VAL A O 1
ATOM 658 N N . THR A 1 84 ? 18.939 -5.610 -16.802 1.00 73.94 84 THR A N 1
ATOM 659 C CA . THR A 1 84 ? 18.413 -6.742 -17.556 1.00 73.94 84 THR A CA 1
ATOM 660 C C . THR A 1 84 ? 17.010 -7.136 -17.080 1.00 73.94 84 THR A C 1
ATOM 662 O O . THR A 1 84 ? 16.583 -6.814 -15.965 1.00 73.94 84 THR A O 1
ATOM 665 N N . ILE A 1 85 ? 16.268 -7.823 -17.952 1.00 75.00 85 ILE A N 1
ATOM 666 C CA . ILE A 1 85 ? 14.866 -8.196 -17.721 1.00 75.00 85 ILE A CA 1
ATOM 667 C C . ILE A 1 85 ? 14.689 -9.041 -16.450 1.00 75.00 85 ILE A C 1
ATOM 669 O O . ILE A 1 85 ? 13.677 -8.918 -15.766 1.00 75.00 85 ILE A O 1
ATOM 673 N N . GLU A 1 86 ? 15.695 -9.836 -16.085 1.00 75.31 86 GLU A N 1
ATOM 674 C CA . GLU A 1 86 ? 15.696 -10.695 -14.903 1.00 75.31 86 GLU A CA 1
ATOM 675 C C . GLU A 1 86 ? 15.598 -9.882 -13.609 1.00 75.31 86 GLU A C 1
ATOM 677 O O . GLU A 1 86 ? 14.876 -10.272 -12.694 1.00 75.31 86 GLU A O 1
ATOM 682 N N . VAL A 1 87 ? 16.262 -8.723 -13.532 1.00 73.69 87 VAL A N 1
ATOM 683 C CA . VAL A 1 87 ? 16.193 -7.863 -12.340 1.00 73.69 87 VAL A CA 1
ATOM 684 C C . VAL A 1 87 ? 14.838 -7.174 -12.242 1.00 73.69 87 VAL A C 1
ATOM 686 O O . VAL A 1 87 ? 14.292 -7.056 -11.147 1.00 73.69 87 VAL A O 1
ATOM 689 N N . ILE A 1 88 ? 14.260 -6.762 -13.373 1.00 74.81 88 ILE A N 1
ATOM 690 C CA . ILE A 1 88 ? 12.903 -6.202 -13.403 1.00 74.81 88 ILE A CA 1
ATOM 691 C C . ILE A 1 88 ? 11.904 -7.254 -12.908 1.00 74.81 88 ILE A C 1
ATOM 693 O O . ILE A 1 88 ? 11.115 -6.963 -12.012 1.00 74.81 88 ILE A O 1
ATOM 697 N N . LEU A 1 89 ? 11.984 -8.485 -13.422 1.00 79.56 89 LEU A N 1
ATOM 698 C CA . LEU A 1 89 ? 11.138 -9.600 -12.989 1.00 79.56 89 LEU A CA 1
ATOM 699 C C . LEU A 1 89 ? 11.330 -9.929 -11.505 1.00 79.56 89 LEU A C 1
ATOM 701 O O . LEU A 1 89 ? 10.347 -10.134 -10.798 1.00 79.56 89 LEU A O 1
ATOM 705 N N . PHE A 1 90 ? 12.570 -9.931 -11.013 1.00 79.06 90 PHE A N 1
ATOM 706 C CA . PHE A 1 90 ? 12.868 -10.157 -9.600 1.00 79.06 90 PHE A CA 1
ATOM 707 C C . PHE A 1 90 ? 12.261 -9.071 -8.701 1.00 79.06 90 PHE A C 1
ATOM 709 O O . PHE A 1 90 ? 11.621 -9.382 -7.700 1.00 79.06 90 PHE A O 1
ATOM 716 N N . LEU A 1 91 ? 12.392 -7.795 -9.068 1.00 78.56 91 LEU A N 1
ATOM 717 C CA . LEU A 1 91 ? 11.801 -6.692 -8.308 1.00 78.56 91 LEU A CA 1
ATOM 718 C C . LEU A 1 91 ? 10.262 -6.703 -8.378 1.00 78.56 91 LEU A C 1
ATOM 720 O O . LEU A 1 91 ? 9.600 -6.442 -7.374 1.00 78.56 91 LEU A O 1
ATOM 724 N N . SER A 1 92 ? 9.673 -7.063 -9.524 1.00 77.88 92 SER A N 1
ATOM 725 C CA . SER A 1 92 ? 8.227 -7.300 -9.645 1.00 77.88 92 SER A CA 1
ATOM 726 C C . SER A 1 92 ? 7.758 -8.476 -8.784 1.00 77.88 92 SER A C 1
ATOM 728 O O . SER A 1 92 ? 6.701 -8.400 -8.158 1.00 77.88 92 SER A O 1
ATOM 730 N N . PHE A 1 93 ? 8.554 -9.541 -8.693 1.00 82.38 93 PHE A N 1
ATOM 731 C CA . PHE A 1 93 ? 8.298 -10.643 -7.772 1.00 82.38 93 PHE A CA 1
ATOM 732 C C . PHE A 1 93 ? 8.353 -10.178 -6.312 1.00 82.38 93 PHE A C 1
ATOM 734 O O . PHE A 1 93 ? 7.479 -10.552 -5.535 1.00 82.38 93 PHE A O 1
ATOM 741 N N . LEU A 1 94 ? 9.310 -9.321 -5.937 1.00 83.12 94 LEU A N 1
ATOM 742 C CA . LEU A 1 94 ? 9.377 -8.757 -4.584 1.00 83.12 94 LEU A CA 1
ATOM 743 C C . LEU A 1 94 ? 8.150 -7.902 -4.240 1.00 83.12 94 LEU A C 1
ATOM 745 O O . LEU A 1 94 ? 7.648 -8.020 -3.124 1.00 83.12 94 LEU A O 1
ATOM 749 N N . LEU A 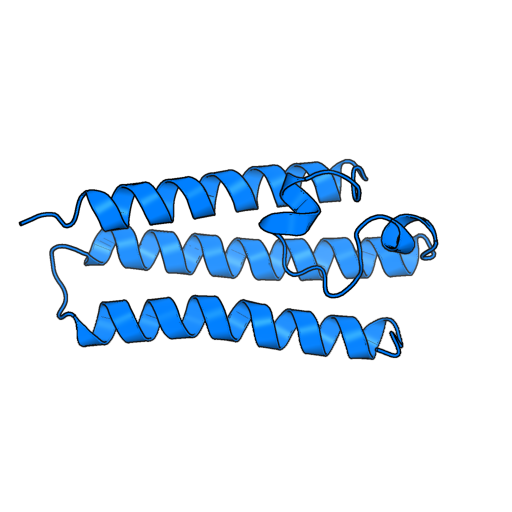1 95 ? 7.634 -7.102 -5.182 1.00 80.94 95 LEU A N 1
ATOM 750 C CA . LEU A 1 95 ? 6.367 -6.370 -5.009 1.00 80.94 95 LEU A CA 1
ATOM 751 C C . LEU A 1 95 ? 5.211 -7.322 -4.681 1.00 80.94 95 LEU A C 1
ATOM 753 O O . LEU A 1 95 ? 4.466 -7.121 -3.722 1.00 80.94 95 LEU A O 1
ATOM 757 N N . TYR A 1 96 ? 5.079 -8.394 -5.461 1.00 81.56 96 TYR A N 1
ATOM 758 C CA . TYR A 1 96 ? 4.033 -9.389 -5.243 1.00 81.56 96 TYR A CA 1
ATOM 759 C C . TYR A 1 96 ? 4.213 -10.139 -3.913 1.00 81.56 96 TYR A C 1
ATOM 761 O O . TYR A 1 96 ? 3.264 -10.292 -3.138 1.00 81.56 96 TYR A O 1
ATOM 769 N N . ALA A 1 97 ? 5.442 -10.560 -3.608 1.00 83.31 97 ALA A N 1
ATOM 770 C CA . ALA A 1 97 ? 5.775 -11.261 -2.376 1.00 83.31 97 ALA A CA 1
ATOM 771 C C . ALA A 1 9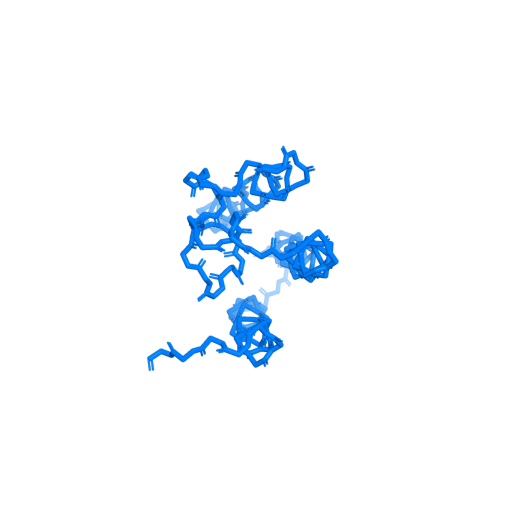7 ? 5.500 -10.396 -1.139 1.00 83.31 97 ALA A C 1
ATOM 773 O O . ALA A 1 97 ? 4.922 -10.896 -0.175 1.00 83.31 97 ALA A O 1
ATOM 774 N N . ASN A 1 98 ? 5.848 -9.104 -1.168 1.00 83.12 98 ASN A N 1
ATOM 775 C CA . ASN A 1 98 ? 5.576 -8.168 -0.075 1.00 83.12 98 ASN A CA 1
ATOM 776 C C . ASN A 1 98 ? 4.077 -8.120 0.255 1.00 83.12 98 ASN A C 1
ATOM 778 O O . ASN A 1 98 ? 3.692 -8.279 1.416 1.00 83.12 98 ASN A O 1
ATOM 782 N N . SER A 1 99 ? 3.229 -8.007 -0.772 1.00 80.06 99 SER A N 1
ATOM 783 C CA . SER A 1 99 ? 1.775 -8.040 -0.601 1.00 80.06 99 SER A CA 1
ATOM 784 C C . SER A 1 99 ? 1.300 -9.353 0.034 1.00 80.06 99 SER A C 1
ATOM 786 O O . SER A 1 99 ? 0.505 -9.349 0.972 1.00 80.06 99 SER A O 1
ATOM 788 N N . LEU A 1 100 ? 1.811 -10.502 -0.411 1.00 82.19 100 LEU A N 1
ATOM 789 C CA . LEU A 1 100 ? 1.431 -11.789 0.179 1.00 82.19 100 LEU A CA 1
ATOM 790 C C . LEU A 1 100 ? 1.881 -11.935 1.639 1.00 82.19 100 LEU A C 1
ATOM 792 O O . LEU A 1 100 ? 1.104 -12.398 2.478 1.00 82.19 100 LEU A O 1
ATOM 796 N N . PHE A 1 101 ? 3.113 -11.535 1.962 1.00 84.94 101 PHE A N 1
ATOM 797 C CA . PHE A 1 101 ? 3.647 -11.627 3.322 1.00 84.94 101 PHE A CA 1
ATOM 798 C C . PHE A 1 101 ? 2.843 -10.777 4.304 1.00 84.94 101 PHE A C 1
ATOM 800 O O . PHE A 1 101 ? 2.433 -11.281 5.354 1.00 84.94 101 PHE A O 1
ATOM 807 N N . PHE A 1 102 ? 2.579 -9.515 3.961 1.00 83.19 102 PHE A N 1
ATOM 808 C CA . PHE A 1 102 ? 1.809 -8.622 4.825 1.00 83.19 102 PHE A CA 1
ATOM 809 C C . PHE A 1 102 ? 0.348 -9.052 4.943 1.00 83.19 102 PHE A C 1
ATOM 811 O O . PHE A 1 102 ? -0.181 -9.036 6.052 1.00 83.19 102 PHE A O 1
ATOM 818 N N . SER A 1 103 ? -0.269 -9.521 3.855 1.00 80.69 103 SER A N 1
ATOM 819 C CA . SER A 1 103 ? -1.639 -10.048 3.867 1.00 80.69 103 SER A CA 1
ATOM 820 C C . SER A 1 103 ? -1.760 -11.248 4.813 1.00 80.69 103 SER A C 1
ATOM 822 O O . SER A 1 103 ? -2.584 -11.252 5.731 1.00 80.69 103 SER A O 1
ATOM 824 N N . LYS A 1 104 ? -0.855 -12.228 4.690 1.00 82.06 104 LYS A N 1
ATOM 825 C CA . LYS A 1 104 ? -0.822 -13.412 5.561 1.00 82.06 104 LYS A CA 1
ATOM 826 C C . LYS A 1 104 ? -0.542 -13.055 7.022 1.00 82.06 104 LYS A C 1
ATOM 828 O O . LYS A 1 104 ? -1.154 -13.620 7.930 1.00 82.06 104 LYS A O 1
ATOM 833 N N . TYR A 1 105 ? 0.375 -12.119 7.266 1.00 84.25 105 TYR A N 1
ATOM 834 C CA . TYR A 1 105 ? 0.681 -11.658 8.617 1.00 84.25 105 TYR A CA 1
ATOM 835 C C . TYR A 1 105 ? -0.509 -10.932 9.254 1.00 84.25 105 TYR A C 1
ATOM 837 O O . TYR A 1 105 ? -0.877 -11.240 10.386 1.00 84.25 105 TYR A O 1
ATOM 845 N N . MET A 1 106 ? -1.152 -10.021 8.522 1.00 81.62 106 MET A N 1
ATOM 846 C CA . MET A 1 106 ? -2.353 -9.325 8.978 1.00 81.62 106 MET A CA 1
ATOM 847 C C . MET A 1 106 ? -3.509 -10.301 9.237 1.00 81.62 106 MET A C 1
ATOM 849 O O . MET A 1 106 ? -4.132 -10.210 10.291 1.00 81.62 106 MET A O 1
ATOM 853 N N . SER A 1 107 ? -3.741 -11.280 8.352 1.00 81.38 107 SER A N 1
ATOM 854 C CA . SER A 1 107 ? -4.744 -12.340 8.552 1.00 81.38 107 SER A CA 1
ATOM 855 C C . SER A 1 107 ? -4.552 -13.053 9.896 1.00 81.38 107 SER A C 1
ATOM 857 O O . SER A 1 107 ? -5.485 -13.164 10.695 1.00 81.38 107 SER A O 1
ATOM 859 N N . LYS A 1 108 ? -3.306 -13.436 10.204 1.00 82.44 108 LYS A N 1
ATOM 860 C CA . LYS A 1 108 ? -2.943 -14.067 11.478 1.00 82.44 108 LYS A CA 1
ATOM 861 C C . LYS A 1 108 ? -3.138 -13.139 12.680 1.00 82.44 108 LYS A C 1
ATOM 863 O O . LYS A 1 108 ? -3.599 -13.589 13.726 1.00 82.44 108 LYS A O 1
ATOM 868 N N . VAL A 1 109 ? -2.763 -11.864 12.556 1.00 81.44 109 VAL A N 1
ATOM 869 C CA . VAL A 1 109 ? -2.858 -10.878 13.646 1.00 81.44 109 VAL A CA 1
ATOM 870 C C . VAL A 1 109 ? -4.307 -10.607 14.037 1.00 81.44 109 VAL A C 1
ATOM 872 O O . VAL A 1 109 ? -4.593 -10.526 15.228 1.00 81.44 109 VAL A O 1
ATOM 875 N N . PHE A 1 110 ? -5.202 -10.498 13.059 1.00 79.38 110 PHE A N 1
ATOM 876 C CA . PHE A 1 110 ? -6.613 -10.181 13.288 1.00 79.38 110 PHE A CA 1
ATOM 877 C C . PHE A 1 110 ? -7.509 -11.429 13.369 1.00 79.38 110 PHE A C 1
ATOM 879 O O . PHE A 1 110 ? -8.725 -11.296 13.416 1.00 79.38 110 PHE A O 1
ATOM 886 N N . LYS A 1 111 ? -6.919 -12.638 13.422 1.00 72.50 111 LYS A N 1
ATOM 887 C CA . LYS A 1 111 ? -7.626 -13.934 13.515 1.00 72.50 111 LYS A CA 1
ATOM 888 C C . LYS A 1 111 ? -8.729 -14.097 12.462 1.00 72.50 111 LYS A C 1
ATOM 890 O O . LYS A 1 111 ? -9.800 -14.627 12.748 1.00 72.50 111 LYS A O 1
ATOM 895 N N . LEU A 1 112 ? -8.463 -13.636 11.248 1.00 64.06 112 LEU A N 1
ATOM 896 C CA . LEU A 1 112 ? -9.436 -13.702 10.167 1.00 64.06 112 LEU A CA 1
ATOM 897 C C . LEU A 1 112 ? -9.461 -15.128 9.637 1.00 64.06 112 LEU A C 1
ATOM 899 O O . LEU A 1 112 ? -8.464 -15.612 9.097 1.00 64.06 112 LEU A O 1
ATOM 903 N N . ILE A 1 113 ? -10.588 -15.796 9.851 1.00 50.84 113 ILE A N 1
ATOM 904 C CA . ILE A 1 113 ? -10.876 -17.104 9.278 1.00 50.84 113 ILE A CA 1
ATOM 905 C C . ILE A 1 113 ? -11.410 -16.831 7.872 1.00 50.84 113 ILE A C 1
ATOM 907 O O . ILE A 1 113 ? -12.449 -16.189 7.732 1.00 50.84 113 ILE A O 1
ATOM 911 N N . TYR A 1 114 ? -10.650 -17.253 6.863 1.00 48.88 114 TYR A N 1
ATOM 912 C CA . TYR A 1 114 ? -11.134 -17.382 5.488 1.00 48.88 114 TYR A CA 1
ATOM 913 C C . TYR A 1 114 ? -11.975 -18.650 5.356 1.00 48.88 114 TYR A C 1
ATOM 915 O O . TYR A 1 114 ? -11.562 -19.675 5.950 1.00 48.88 114 TYR A O 1
#

Secondary structure (DSSP, 8-state):
---HHHHHHHHHHHHHHHHHHHHHHTT-TTSHHHHHHS--SS-TTGGGTS-HHHHHHHHHHHHHHHHHHHHHHHHHHHHTTTS-HHHHHHHHHHHHHHHHHHHHHHHHHTT---

Foldseek 3Di:
DQPVVLLVVLVVLLVLLVVLLVCLVVVVQQDPSVVPNWLALDRSVCLVVDDPVLSVVVSVLRNVLSVVLNVLSVVCNVCSVPDDPVVNVVSVVVNVVSSVVSNVVNCVVVVPDD

Organism: NCBI:txid1073423

Radius of gyration: 15.18 Å; chains: 1; bounding box: 36×27×44 Å